Protein AF-A0A956ITE5-F1 (afdb_monomer_lite)

Secondary structure (DSSP, 8-state):
-HHHHHHHHHHHHHHHHHHHHS--TT------TT-SSTTT----HHHHHHHHTSTT---TTSS------EEEEEEEE-TTSS-EEEEEEEE--THHHHH-TT--

Sequence (104 aa):
MTFVLAGALMLAAGAERAMASGGREDVAVVLRSGSDSELASSIDVQALGTLRAAPGVAAPGGEPSVSPELVSVVALPKSDGSGLSNLTVRGVAERAFALRPNLS

Structure (mmCIF, N/CA/C/O backbone):
data_AF-A0A956ITE5-F1
#
_entry.id   AF-A0A956ITE5-F1
#
loop_
_atom_site.group_PDB
_atom_site.id
_atom_site.type_symbol
_atom_site.label_atom_id
_atom_site.label_alt_id
_atom_site.label_comp_id
_atom_site.label_asym_id
_atom_site.label_entity_id
_atom_site.label_seq_id
_atom_site.pdbx_PDB_ins_code
_atom_site.Cartn_x
_atom_site.Cartn_y
_atom_site.Cartn_z
_atom_site.occupancy
_atom_site.B_iso_or_equiv
_atom_site.auth_seq_id
_atom_site.auth_comp_id
_atom_site.auth_asym_id
_atom_site.auth_atom_id
_atom_site.pdbx_PDB_model_num
ATOM 1 N N . MET A 1 1 ? 19.135 -36.343 -6.261 1.00 61.47 1 MET A N 1
ATOM 2 C CA . MET A 1 1 ? 17.710 -35.934 -6.223 1.00 61.47 1 MET A CA 1
ATOM 3 C C . MET A 1 1 ? 17.357 -35.105 -4.980 1.00 61.47 1 MET A C 1
ATOM 5 O O . MET A 1 1 ? 16.563 -34.184 -5.094 1.00 61.47 1 MET A O 1
ATOM 9 N N . THR A 1 2 ? 17.983 -35.344 -3.823 1.00 75.56 2 THR A N 1
ATOM 10 C CA . THR A 1 2 ? 17.751 -34.600 -2.565 1.00 75.56 2 THR A CA 1
ATOM 11 C C . THR A 1 2 ? 18.107 -33.106 -2.609 1.00 75.56 2 THR A C 1
ATOM 13 O O . THR A 1 2 ? 17.392 -32.312 -2.013 1.00 75.56 2 THR A O 1
ATOM 16 N N . PHE A 1 3 ? 19.138 -32.692 -3.357 1.00 79.12 3 PHE A N 1
ATOM 17 C CA . PHE A 1 3 ? 19.498 -31.268 -3.509 1.00 79.12 3 PHE A CA 1
ATOM 18 C C . PHE A 1 3 ? 18.419 -30.427 -4.210 1.00 79.12 3 PHE A C 1
ATOM 20 O O . PHE A 1 3 ? 18.164 -29.297 -3.807 1.00 79.12 3 PHE A O 1
ATOM 27 N N . VAL A 1 4 ? 17.755 -30.981 -5.229 1.00 85.75 4 VAL A N 1
ATOM 28 C CA . VAL A 1 4 ? 16.678 -30.286 -5.958 1.00 85.75 4 VAL A CA 1
ATOM 29 C C . VAL A 1 4 ? 15.441 -30.140 -5.071 1.00 85.75 4 VAL A C 1
ATOM 31 O O . VAL A 1 4 ? 14.845 -29.069 -5.021 1.00 85.75 4 VAL A O 1
ATOM 34 N N . LEU A 1 5 ? 15.100 -31.188 -4.312 1.00 87.88 5 LEU A N 1
ATOM 35 C CA . LEU A 1 5 ? 14.004 -31.148 -3.342 1.00 87.88 5 LEU A CA 1
ATOM 36 C C . LEU A 1 5 ? 14.275 -30.133 -2.220 1.00 87.88 5 LEU A C 1
ATOM 38 O O . LEU A 1 5 ? 13.399 -29.339 -1.893 1.00 87.88 5 LEU A O 1
ATOM 42 N N . ALA A 1 6 ? 15.493 -30.118 -1.669 1.00 86.00 6 ALA A N 1
ATOM 43 C CA . ALA A 1 6 ? 15.891 -29.144 -0.655 1.00 86.00 6 ALA A CA 1
ATOM 44 C C . ALA A 1 6 ? 15.833 -27.705 -1.195 1.00 86.00 6 ALA A C 1
ATOM 46 O O . ALA A 1 6 ? 15.300 -26.827 -0.523 1.00 86.00 6 ALA A O 1
ATOM 47 N N . GLY A 1 7 ? 16.300 -27.473 -2.428 1.00 87.69 7 GLY A N 1
ATOM 48 C CA . GLY A 1 7 ? 16.205 -26.169 -3.088 1.00 87.69 7 GLY A CA 1
ATOM 49 C C . GLY A 1 7 ? 14.759 -25.709 -3.305 1.00 87.69 7 GLY A C 1
ATOM 50 O O . GLY A 1 7 ? 14.428 -24.566 -2.998 1.00 87.69 7 GLY A O 1
ATOM 51 N N . ALA A 1 8 ? 13.876 -26.603 -3.759 1.00 87.94 8 ALA A N 1
ATOM 52 C CA . ALA A 1 8 ? 12.456 -26.298 -3.939 1.00 87.94 8 ALA A CA 1
ATOM 53 C C . ALA A 1 8 ? 11.761 -25.952 -2.608 1.00 87.94 8 ALA A C 1
ATOM 55 O O . ALA A 1 8 ? 11.017 -24.975 -2.546 1.00 87.94 8 ALA A O 1
ATOM 56 N N . LEU A 1 9 ? 12.047 -26.694 -1.531 1.00 87.00 9 LEU A N 1
ATOM 57 C CA . LEU A 1 9 ? 11.514 -26.411 -0.193 1.00 87.00 9 LEU A CA 1
ATOM 58 C C . LEU A 1 9 ? 12.057 -25.098 0.385 1.00 87.00 9 LEU A C 1
ATOM 60 O O . LEU A 1 9 ? 11.313 -24.354 1.016 1.00 87.00 9 LEU A O 1
ATOM 64 N N . MET A 1 10 ? 13.333 -24.783 0.150 1.00 89.31 10 MET A N 1
ATOM 65 C CA . MET A 1 10 ? 13.929 -23.514 0.578 1.00 89.31 10 MET A CA 1
ATOM 66 C C . MET A 1 10 ? 13.328 -22.314 -0.159 1.00 89.31 10 MET A C 1
ATOM 68 O O . MET A 1 10 ? 13.066 -21.296 0.477 1.00 89.31 10 MET A O 1
ATOM 72 N N . LEU A 1 11 ? 13.065 -22.428 -1.466 1.00 89.19 11 LEU A N 1
ATOM 73 C CA . LEU A 1 11 ? 12.368 -21.389 -2.231 1.00 89.19 11 LEU A CA 1
ATOM 74 C C . LEU A 1 11 ? 10.916 -21.232 -1.784 1.00 89.19 11 LEU A C 1
ATOM 76 O O . LEU A 1 11 ? 10.473 -20.104 -1.590 1.00 89.19 11 LEU A O 1
ATOM 80 N N . ALA A 1 12 ? 10.200 -22.338 -1.569 1.00 81.50 12 ALA A N 1
ATOM 81 C CA . ALA A 1 12 ? 8.837 -22.303 -1.047 1.00 81.50 12 ALA A CA 1
ATOM 82 C C . ALA A 1 12 ? 8.788 -21.617 0.330 1.00 81.50 12 ALA A C 1
ATOM 84 O O . ALA A 1 12 ? 8.022 -20.677 0.517 1.00 81.50 12 ALA A O 1
ATOM 85 N N . ALA A 1 13 ? 9.682 -21.994 1.250 1.00 82.62 13 ALA A N 1
ATOM 86 C CA . ALA A 1 13 ? 9.790 -21.370 2.567 1.00 82.62 13 ALA A CA 1
ATOM 87 C C . ALA A 1 13 ? 10.249 -19.900 2.499 1.00 82.62 13 ALA A C 1
ATOM 89 O O . ALA A 1 13 ? 9.860 -19.087 3.334 1.00 82.62 13 ALA A O 1
ATOM 90 N N . GLY A 1 14 ? 11.094 -19.539 1.530 1.00 78.25 14 GLY A N 1
ATOM 91 C CA . GLY A 1 14 ? 11.502 -18.154 1.281 1.00 78.25 14 GLY A CA 1
ATOM 92 C C . GLY A 1 14 ? 10.344 -17.292 0.774 1.00 78.25 14 GLY A C 1
ATOM 93 O O . GLY A 1 14 ? 10.130 -16.196 1.287 1.00 78.25 14 GLY A O 1
ATOM 94 N N . ALA A 1 15 ? 9.566 -17.811 -0.178 1.00 78.06 15 ALA A N 1
ATOM 95 C CA . ALA A 1 15 ? 8.371 -17.158 -0.702 1.00 78.06 15 ALA A CA 1
ATOM 96 C C . ALA A 1 15 ? 7.292 -17.001 0.381 1.00 78.06 15 ALA A C 1
ATOM 98 O O . ALA A 1 15 ? 6.740 -15.916 0.543 1.00 78.06 15 ALA A O 1
ATOM 99 N N . GLU A 1 16 ? 7.040 -18.045 1.173 1.00 74.31 16 GLU A N 1
ATOM 100 C CA . GLU A 1 16 ? 6.083 -18.016 2.282 1.00 74.31 16 GLU A CA 1
ATOM 101 C C . GLU A 1 16 ? 6.474 -16.983 3.348 1.00 74.31 16 GLU A C 1
ATOM 103 O O . GLU A 1 16 ? 5.646 -16.168 3.749 1.00 74.31 16 GLU A O 1
ATOM 108 N N . ARG A 1 17 ? 7.755 -16.931 3.745 1.00 70.12 17 ARG A N 1
ATOM 109 C CA . ARG A 1 17 ? 8.255 -15.904 4.675 1.00 70.12 17 ARG A CA 1
ATOM 110 C C . ARG A 1 17 ? 8.115 -14.492 4.118 1.00 70.12 17 ARG A C 1
ATOM 112 O O . ARG A 1 17 ? 7.719 -13.596 4.858 1.00 70.12 17 ARG A O 1
ATOM 119 N N . ALA A 1 18 ? 8.418 -14.289 2.836 1.00 66.56 18 ALA A N 1
ATOM 120 C CA . ALA A 1 18 ? 8.272 -12.985 2.197 1.00 66.56 18 ALA A CA 1
ATOM 121 C C . ALA A 1 18 ? 6.803 -12.524 2.193 1.00 66.56 18 ALA A C 1
ATOM 123 O O . ALA A 1 18 ? 6.528 -11.376 2.540 1.00 66.56 18 ALA A O 1
ATOM 124 N N . MET A 1 19 ? 5.863 -13.432 1.901 1.00 65.06 19 MET A N 1
ATOM 125 C CA . MET A 1 19 ? 4.424 -13.149 1.960 1.00 65.06 19 MET A CA 1
ATOM 126 C C . MET A 1 19 ? 3.939 -12.881 3.392 1.00 65.06 19 MET A C 1
ATOM 128 O O . MET A 1 19 ? 3.174 -11.946 3.605 1.00 65.06 19 MET A O 1
ATOM 132 N N . ALA A 1 20 ? 4.420 -13.643 4.380 1.00 63.72 20 ALA A N 1
ATOM 133 C CA . ALA A 1 20 ? 4.039 -13.479 5.784 1.00 63.72 20 ALA A CA 1
ATOM 134 C C . ALA A 1 20 ? 4.592 -12.191 6.425 1.00 63.72 20 ALA A C 1
ATOM 136 O O . ALA A 1 20 ? 3.996 -11.661 7.355 1.00 63.72 20 ALA A O 1
ATOM 137 N N . SER A 1 21 ? 5.722 -11.671 5.938 1.00 59.12 21 SER A N 1
ATOM 138 C CA . SER A 1 21 ? 6.389 -10.498 6.527 1.00 59.12 21 SER A CA 1
ATOM 139 C C . SER A 1 21 ? 5.883 -9.134 6.036 1.00 59.12 21 SER A C 1
ATOM 141 O O . SER A 1 21 ? 6.246 -8.109 6.609 1.00 59.12 21 SER A O 1
ATOM 143 N N . GLY A 1 22 ? 5.097 -9.095 4.955 1.00 64.25 22 GLY A N 1
ATOM 144 C CA . GLY A 1 22 ? 4.829 -7.850 4.223 1.00 64.25 22 GLY A CA 1
ATOM 145 C C . GLY A 1 22 ? 3.644 -7.019 4.725 1.00 64.25 22 GLY A C 1
ATOM 146 O O . GLY A 1 22 ? 3.527 -5.852 4.349 1.00 64.25 22 GLY A O 1
ATOM 147 N N . GLY A 1 23 ? 2.755 -7.601 5.537 1.00 68.25 23 GLY A N 1
ATOM 148 C CA . GLY A 1 23 ? 1.473 -7.001 5.915 1.00 68.25 23 GLY A CA 1
ATOM 149 C C . GLY A 1 23 ? 1.361 -6.685 7.405 1.00 68.25 23 GLY A C 1
ATOM 150 O O . GLY A 1 23 ? 1.775 -7.470 8.251 1.00 68.25 23 GLY A O 1
ATOM 151 N N . ARG A 1 24 ? 0.764 -5.535 7.723 1.00 76.31 24 ARG A N 1
ATOM 152 C CA . ARG A 1 24 ? 0.320 -5.175 9.074 1.00 76.31 24 ARG A CA 1
ATOM 153 C C . ARG A 1 24 ? -1.152 -5.554 9.224 1.00 76.31 24 ARG A C 1
ATOM 155 O O . ARG A 1 24 ? -1.949 -5.185 8.369 1.00 76.31 24 ARG A O 1
ATOM 162 N N . GLU A 1 25 ? -1.517 -6.247 10.302 1.00 79.25 25 GLU A N 1
ATOM 163 C CA . GLU A 1 25 ? -2.905 -6.684 10.549 1.00 79.25 25 GLU A CA 1
ATOM 164 C C . GLU A 1 25 ? -3.888 -5.512 10.725 1.00 79.25 25 GLU A C 1
ATOM 166 O O . GLU A 1 25 ? -5.085 -5.663 10.496 1.00 79.25 25 GLU A O 1
ATOM 171 N N . ASP A 1 26 ? -3.385 -4.331 11.090 1.00 81.75 26 ASP A N 1
ATOM 172 C CA . ASP A 1 26 ? -4.162 -3.107 11.293 1.00 81.75 26 ASP A CA 1
ATOM 173 C C . ASP A 1 26 ? -4.186 -2.175 10.067 1.00 81.75 26 ASP A C 1
ATOM 175 O O . ASP A 1 26 ? -4.722 -1.068 10.140 1.00 81.75 26 ASP A O 1
ATOM 179 N N . VAL A 1 27 ? -3.621 -2.606 8.932 1.00 83.25 27 VAL A N 1
ATOM 180 C CA . VAL A 1 27 ? -3.573 -1.824 7.690 1.00 83.25 27 VAL A CA 1
ATOM 181 C C . VAL A 1 27 ? -4.169 -2.629 6.542 1.00 83.25 27 VAL A C 1
ATOM 183 O O . VAL A 1 27 ? -3.632 -3.652 6.128 1.00 83.25 27 VAL A O 1
ATOM 186 N N . ALA A 1 28 ? -5.254 -2.115 5.968 1.00 84.50 28 ALA A N 1
ATOM 187 C CA . ALA A 1 28 ? -5.868 -2.677 4.771 1.00 84.50 28 ALA A CA 1
ATOM 188 C C . ALA A 1 28 ? -5.510 -1.857 3.522 1.00 84.50 28 ALA A C 1
ATOM 190 O O . ALA A 1 28 ? -5.411 -0.630 3.573 1.00 84.50 28 ALA A O 1
ATOM 191 N N . VAL A 1 29 ? -5.362 -2.540 2.384 1.00 85.38 29 VAL A N 1
ATOM 192 C CA . VAL A 1 29 ? -5.240 -1.916 1.058 1.00 85.38 29 VAL A CA 1
ATOM 193 C C . VAL A 1 29 ? -6.572 -2.066 0.335 1.00 85.38 29 VAL A C 1
ATOM 195 O O . VAL A 1 29 ? -7.108 -3.168 0.235 1.00 85.38 29 VAL A O 1
ATOM 198 N N . VAL A 1 30 ? -7.102 -0.958 -0.178 1.00 86.06 30 VAL A N 1
ATOM 199 C CA . VAL A 1 30 ? -8.357 -0.935 -0.934 1.00 86.06 30 VAL A CA 1
ATOM 200 C C . VAL A 1 30 ? -8.050 -0.660 -2.398 1.00 86.06 30 VAL A C 1
ATOM 202 O O . VAL A 1 30 ? -7.403 0.334 -2.720 1.00 86.06 30 VAL A O 1
ATOM 205 N N . LEU A 1 31 ? -8.543 -1.525 -3.283 1.00 86.75 31 LEU A N 1
ATOM 206 C CA . LEU A 1 31 ? -8.466 -1.357 -4.733 1.00 86.75 31 LEU A CA 1
ATOM 207 C C . LEU A 1 31 ? -9.861 -1.129 -5.312 1.00 86.75 31 LEU A C 1
ATOM 209 O O . LEU A 1 31 ? -10.868 -1.549 -4.737 1.00 86.75 31 LEU A O 1
ATOM 213 N N . ARG A 1 32 ? -9.928 -0.484 -6.479 1.00 86.38 32 ARG A N 1
ATOM 214 C CA . ARG A 1 32 ? -11.175 -0.395 -7.239 1.00 86.38 32 ARG A CA 1
ATOM 215 C C . ARG A 1 32 ? -11.652 -1.804 -7.592 1.00 86.38 32 ARG A C 1
ATOM 217 O O . ARG A 1 32 ? -10.863 -2.630 -8.046 1.00 86.38 32 ARG A O 1
ATOM 224 N N . SER A 1 33 ? -12.956 -2.042 -7.470 1.00 79.94 33 SER A N 1
ATOM 225 C CA . SER A 1 33 ? -13.576 -3.269 -7.975 1.00 79.94 33 SER A CA 1
ATOM 226 C C . SER A 1 33 ? -13.212 -3.504 -9.451 1.00 79.94 33 SER A C 1
ATOM 228 O O . SER A 1 33 ? -13.235 -2.571 -10.263 1.00 79.94 33 SER A O 1
ATOM 230 N N . GLY A 1 34 ? -12.827 -4.741 -9.777 1.00 78.44 34 GLY A N 1
ATOM 231 C CA . GLY A 1 34 ? -12.350 -5.137 -11.106 1.00 78.44 34 GLY A CA 1
ATOM 232 C C . GLY A 1 34 ? -10.903 -4.743 -11.427 1.00 78.44 34 GLY A C 1
ATOM 233 O O . GLY A 1 34 ? -10.531 -4.768 -12.596 1.00 78.44 34 GLY A O 1
ATOM 234 N N . SER A 1 35 ? -10.108 -4.335 -10.432 1.00 81.19 35 SER A N 1
ATOM 235 C CA . SER A 1 35 ? -8.658 -4.181 -10.580 1.00 81.19 35 SER A CA 1
ATOM 236 C C . SER A 1 35 ? -7.912 -5.330 -9.909 1.00 81.19 35 SER A C 1
ATOM 238 O O . SER A 1 35 ? -8.139 -5.603 -8.733 1.00 81.19 35 SER A O 1
ATOM 240 N N . ASP A 1 36 ? -6.955 -5.918 -10.625 1.00 82.00 36 ASP A N 1
ATOM 241 C CA . ASP A 1 36 ? -6.066 -6.965 -10.101 1.00 82.00 36 ASP A CA 1
ATOM 242 C C . ASP A 1 36 ? -4.734 -6.400 -9.576 1.00 82.00 36 ASP A C 1
ATOM 244 O O . ASP A 1 36 ? -3.884 -7.135 -9.075 1.00 82.00 36 ASP A O 1
ATOM 248 N N . SER A 1 37 ? -4.510 -5.087 -9.717 1.00 81.62 37 SER A N 1
ATOM 249 C CA . SER A 1 37 ? -3.270 -4.433 -9.287 1.00 81.62 37 SER A CA 1
ATOM 250 C C . SER A 1 37 ? -3.477 -2.984 -8.848 1.00 81.62 37 SER A C 1
ATOM 252 O O . SER A 1 37 ? -4.438 -2.322 -9.237 1.00 81.62 37 SER A O 1
ATOM 254 N N . GLU A 1 38 ? -2.535 -2.456 -8.067 1.00 82.00 38 GLU A N 1
ATOM 255 C CA . GLU A 1 38 ? -2.505 -1.036 -7.692 1.00 82.00 38 GLU A CA 1
ATOM 256 C C . GLU A 1 38 ? -2.339 -0.119 -8.914 1.00 82.00 38 GLU A C 1
ATOM 258 O O . GLU A 1 38 ? -2.927 0.954 -8.956 1.00 82.00 38 GLU A O 1
ATOM 263 N N . LEU A 1 39 ? -1.602 -0.573 -9.936 1.00 80.50 39 LEU A N 1
ATOM 264 C CA . LEU A 1 39 ? -1.375 0.164 -11.185 1.00 80.50 39 LEU A CA 1
ATOM 265 C C . LEU A 1 39 ? -2.649 0.328 -12.025 1.00 80.50 39 LEU A C 1
ATOM 267 O O . LEU A 1 39 ? -2.841 1.359 -12.662 1.00 80.50 39 LEU A O 1
ATOM 271 N N . ALA A 1 40 ? -3.514 -0.686 -12.042 1.00 78.50 40 ALA A N 1
ATOM 272 C CA . ALA A 1 40 ? -4.790 -0.644 -12.757 1.00 78.50 40 ALA A CA 1
ATOM 273 C C . ALA A 1 40 ? -5.944 -0.092 -11.895 1.00 78.50 40 ALA A C 1
ATOM 275 O O . ALA A 1 40 ? -7.074 0.046 -12.372 1.00 78.50 40 ALA A O 1
ATOM 276 N N . SER A 1 41 ? -5.674 0.231 -10.625 1.00 81.25 41 SER A N 1
ATOM 277 C CA . SER A 1 41 ? -6.679 0.707 -9.682 1.00 81.25 41 SER A CA 1
ATOM 278 C C . SER A 1 41 ? -6.750 2.230 -9.690 1.00 81.25 41 SER A C 1
ATOM 280 O O . SER A 1 41 ? -5.845 2.917 -9.229 1.00 81.25 41 SER A O 1
ATOM 282 N N . SER A 1 42 ? -7.880 2.762 -10.148 1.00 81.31 42 SER A N 1
ATOM 283 C CA . SER A 1 42 ? -8.210 4.185 -10.048 1.00 81.31 42 SER A CA 1
ATOM 284 C C . SER A 1 42 ? -9.415 4.377 -9.123 1.00 81.31 42 SER A C 1
ATOM 286 O O . SER A 1 42 ? -10.522 3.953 -9.465 1.00 81.31 42 SER A O 1
ATOM 288 N N . ILE A 1 43 ? -9.232 5.013 -7.967 1.00 81.12 43 ILE A N 1
ATOM 289 C CA . ILE A 1 43 ? -10.329 5.345 -7.044 1.00 81.12 43 ILE A CA 1
ATOM 290 C C . ILE A 1 43 ? -10.677 6.827 -7.209 1.00 81.12 43 ILE A C 1
ATOM 292 O O . ILE A 1 43 ? -9.797 7.681 -7.146 1.00 81.12 43 ILE A O 1
ATOM 296 N N . ASP A 1 44 ? -11.958 7.126 -7.433 1.00 80.81 44 ASP A N 1
ATOM 297 C CA . ASP A 1 44 ? -12.450 8.504 -7.525 1.00 80.81 44 ASP A CA 1
ATOM 298 C C . ASP A 1 44 ? -12.363 9.201 -6.154 1.00 80.81 44 ASP A C 1
ATOM 300 O O . ASP A 1 44 ? -12.622 8.601 -5.108 1.00 80.81 44 ASP A O 1
ATOM 304 N N . VAL A 1 45 ? -12.059 10.497 -6.160 1.00 78.56 45 VAL A N 1
ATOM 305 C CA . VAL A 1 45 ? -12.086 11.368 -4.980 1.00 78.56 45 VAL A CA 1
ATOM 306 C C . VAL A 1 45 ? -13.454 11.339 -4.288 1.00 78.56 45 VAL A C 1
ATOM 308 O O . VAL A 1 45 ? -13.516 11.419 -3.063 1.00 78.56 45 VAL A O 1
ATOM 311 N N . GLN A 1 46 ? -14.556 11.163 -5.024 1.00 79.62 46 GLN A N 1
ATOM 312 C CA . GLN A 1 46 ? -15.883 11.013 -4.412 1.00 79.62 46 GLN A CA 1
ATOM 313 C C . GLN A 1 46 ? -15.995 9.726 -3.578 1.00 79.62 46 GLN A C 1
ATOM 315 O O . GLN A 1 46 ? -16.543 9.742 -2.475 1.00 79.62 46 GLN A O 1
ATOM 320 N N . ALA A 1 47 ? -15.409 8.622 -4.053 1.00 80.38 47 ALA A N 1
ATOM 321 C CA . ALA A 1 47 ? -15.372 7.357 -3.317 1.00 80.38 47 ALA A CA 1
ATOM 322 C C . ALA A 1 47 ? -14.456 7.428 -2.081 1.00 80.38 47 ALA A C 1
ATOM 324 O O . ALA A 1 47 ? -14.684 6.719 -1.099 1.00 80.38 47 ALA A O 1
ATOM 325 N N . LEU A 1 48 ? -13.460 8.324 -2.082 1.00 83.56 48 LEU A N 1
ATOM 326 C CA . LEU A 1 48 ? -12.582 8.552 -0.933 1.00 83.56 48 LEU A CA 1
ATOM 327 C C . LEU A 1 48 ? -13.353 9.033 0.305 1.00 83.56 48 LEU A C 1
ATOM 329 O O . LEU A 1 48 ? -13.011 8.645 1.422 1.00 83.56 48 LEU A O 1
ATOM 333 N N . GLY A 1 49 ? -14.401 9.844 0.125 1.00 83.75 49 GLY A N 1
ATOM 334 C CA . GLY A 1 49 ? -15.267 10.282 1.225 1.00 83.75 49 GLY A CA 1
ATOM 335 C C . GLY A 1 49 ? -15.966 9.106 1.909 1.00 83.75 49 GLY A C 1
ATOM 336 O O . GLY A 1 49 ? -15.954 9.000 3.134 1.00 83.75 49 GLY A O 1
ATOM 337 N N . THR A 1 50 ? -16.496 8.171 1.118 1.00 84.44 50 THR A N 1
ATOM 338 C CA . THR A 1 50 ? -17.120 6.943 1.629 1.00 84.44 50 THR A CA 1
ATOM 339 C C . THR A 1 50 ? -16.109 6.044 2.333 1.00 84.44 50 THR A C 1
ATOM 341 O O . THR A 1 50 ? -16.412 5.522 3.401 1.00 84.44 50 THR A O 1
ATOM 344 N N . LEU A 1 51 ? -14.897 5.900 1.784 1.00 84.00 51 LEU A N 1
ATOM 345 C CA . LEU A 1 51 ? -13.832 5.117 2.417 1.00 84.00 51 LEU A CA 1
ATOM 346 C C . LEU A 1 51 ? -13.400 5.717 3.755 1.00 84.00 51 LEU A C 1
ATOM 348 O O . LEU A 1 51 ? -13.217 4.983 4.715 1.00 84.00 51 LEU A O 1
ATOM 352 N N . ARG A 1 52 ? -13.297 7.045 3.853 1.00 85.50 52 ARG A N 1
ATOM 353 C CA . ARG A 1 52 ? -12.986 7.742 5.111 1.00 85.50 52 ARG A CA 1
ATOM 354 C C . ARG A 1 52 ? -14.064 7.580 6.177 1.00 85.50 52 ARG A C 1
ATOM 356 O O . ARG A 1 52 ? -13.733 7.528 7.355 1.00 85.50 52 ARG A O 1
ATOM 363 N N . ALA A 1 53 ? -15.326 7.510 5.765 1.00 85.44 53 ALA A N 1
ATOM 364 C CA . ALA A 1 53 ? -16.466 7.313 6.655 1.00 85.44 53 ALA A CA 1
ATOM 365 C C . ALA A 1 53 ? -16.780 5.828 6.926 1.00 85.44 53 ALA A C 1
ATOM 367 O O . ALA A 1 53 ? -17.745 5.529 7.631 1.00 85.44 53 ALA A O 1
ATOM 368 N N . ALA A 1 54 ? -16.012 4.895 6.353 1.00 85.81 54 ALA A N 1
ATOM 369 C CA . ALA A 1 54 ? -16.292 3.475 6.476 1.00 85.81 54 ALA A CA 1
ATOM 370 C C . ALA A 1 54 ? -16.110 2.991 7.929 1.00 85.81 54 ALA A C 1
ATOM 372 O O . ALA A 1 54 ? -15.138 3.364 8.599 1.00 85.81 54 ALA A O 1
ATOM 373 N N . PRO A 1 55 ? -17.015 2.130 8.430 1.00 80.19 55 PRO A N 1
ATOM 374 C CA . PRO A 1 55 ? -16.878 1.552 9.759 1.00 80.19 55 PRO A CA 1
ATOM 375 C C . PRO A 1 55 ? -15.606 0.695 9.825 1.00 80.19 55 PRO A C 1
ATOM 377 O O . PRO A 1 55 ? -15.420 -0.208 9.014 1.00 80.19 55 PRO A O 1
ATOM 380 N N . GLY A 1 56 ? -14.730 0.990 10.788 1.00 81.44 56 GLY A N 1
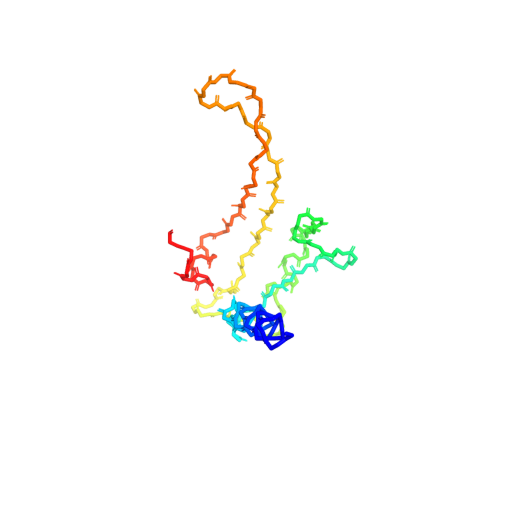ATOM 381 C CA . GLY A 1 56 ? -13.445 0.300 10.975 1.00 81.44 56 GLY A CA 1
ATOM 382 C C . GLY A 1 56 ? -12.212 1.130 10.610 1.00 81.44 56 GLY A C 1
ATOM 383 O O . GLY A 1 56 ? -11.102 0.738 10.960 1.00 81.44 56 GLY A O 1
ATOM 384 N N . VAL A 1 57 ? -12.377 2.300 9.981 1.00 85.69 57 VAL A N 1
ATOM 385 C CA . VAL A 1 57 ? -11.260 3.233 9.779 1.00 85.69 57 VAL A CA 1
ATOM 386 C C . VAL A 1 57 ? -10.890 3.889 11.104 1.00 85.69 57 VAL A C 1
ATOM 388 O O . VAL A 1 57 ? -11.693 4.584 11.726 1.00 85.69 57 VAL A O 1
ATOM 391 N N . ALA A 1 58 ? -9.649 3.680 11.539 1.00 86.19 58 ALA A N 1
ATOM 392 C CA . ALA A 1 58 ? -9.129 4.318 12.737 1.00 86.19 58 ALA A CA 1
ATOM 393 C C . ALA A 1 58 ? -9.046 5.841 12.542 1.00 86.19 58 ALA A C 1
ATOM 395 O O . ALA A 1 58 ? -8.549 6.310 11.521 1.00 86.19 58 ALA A O 1
ATOM 396 N N . ALA A 1 59 ? -9.472 6.617 13.540 1.00 85.81 59 ALA A N 1
ATOM 397 C CA . ALA A 1 59 ? -9.382 8.079 13.531 1.00 85.81 59 ALA A CA 1
ATOM 398 C C . ALA A 1 59 ? -8.656 8.620 14.781 1.00 85.81 59 ALA A C 1
ATOM 400 O O . ALA A 1 59 ? -9.256 9.328 15.597 1.00 85.81 59 ALA A O 1
ATOM 401 N N . PRO A 1 60 ? -7.373 8.266 14.996 1.00 79.38 60 PRO A N 1
ATOM 402 C CA . PRO A 1 60 ? -6.617 8.763 16.138 1.00 79.38 60 PRO A CA 1
ATOM 403 C C . PRO A 1 60 ? -6.454 10.284 16.014 1.00 79.38 60 PRO A C 1
ATOM 405 O O . PRO A 1 60 ? -5.830 10.781 15.073 1.00 79.38 60 PRO A O 1
ATOM 408 N N . GLY A 1 61 ? -7.057 11.017 16.955 1.00 78.94 61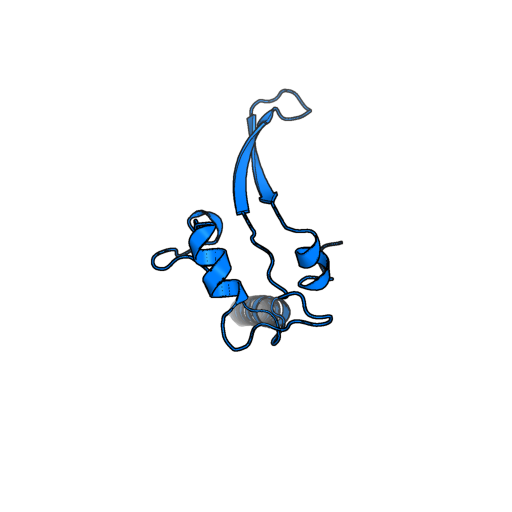 GLY A N 1
ATOM 409 C CA . GLY A 1 61 ? -7.099 12.483 16.952 1.00 78.94 61 GLY A CA 1
ATOM 410 C C . GLY A 1 61 ? -8.268 13.104 16.175 1.00 78.94 61 GLY A C 1
ATOM 411 O O . GLY A 1 61 ? -8.242 14.305 15.940 1.00 78.94 61 GLY A O 1
ATOM 412 N N . GLY A 1 62 ? -9.279 12.319 15.780 1.00 78.75 62 GLY A N 1
ATOM 413 C CA . GLY A 1 62 ? -10.493 12.815 15.110 1.00 78.75 62 GLY A CA 1
ATOM 414 C C . GLY A 1 62 ? -10.421 12.868 13.579 1.00 78.75 62 GLY A C 1
ATOM 415 O O . GLY A 1 62 ? -11.443 13.071 12.933 1.00 78.75 62 GLY A O 1
ATOM 416 N N . GLU A 1 63 ? -9.245 12.620 12.998 1.00 82.25 63 GLU A N 1
ATOM 417 C CA . GLU A 1 63 ? -9.010 12.568 11.549 1.00 82.25 63 GLU A CA 1
ATOM 418 C C . GLU A 1 63 ? -8.892 11.109 11.063 1.00 82.25 63 GLU A C 1
ATOM 420 O O . GLU A 1 63 ? -8.050 10.368 11.592 1.00 82.25 63 GLU A O 1
ATOM 425 N N . PRO A 1 64 ? -9.675 10.675 10.052 1.00 84.44 64 PRO A N 1
ATOM 426 C CA . PRO A 1 64 ? -9.601 9.323 9.502 1.00 84.44 64 PRO A CA 1
ATOM 427 C C . PRO A 1 64 ? -8.210 8.989 8.950 1.00 84.44 64 PRO A C 1
ATOM 429 O O . PRO A 1 64 ? -7.671 9.687 8.088 1.00 84.44 64 PRO A O 1
ATOM 432 N N . SER A 1 65 ? -7.634 7.875 9.399 1.00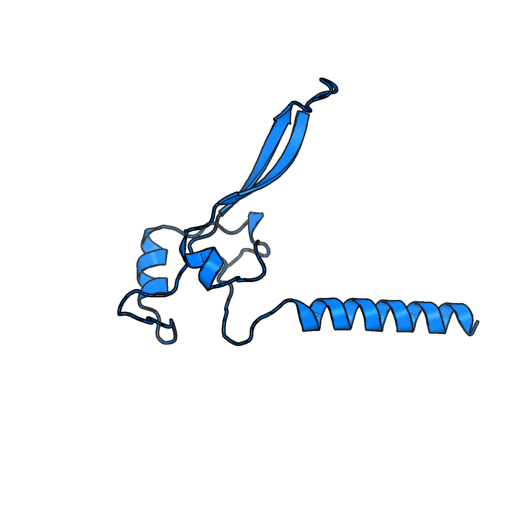 85.06 65 SER A N 1
ATOM 433 C CA . SER A 1 65 ? -6.355 7.357 8.912 1.00 85.06 65 SER A CA 1
ATOM 434 C C . SER A 1 65 ? -6.527 6.662 7.564 1.00 85.06 65 SER A C 1
ATOM 436 O O . SER A 1 65 ? -6.569 5.440 7.468 1.00 85.06 65 SER A O 1
ATOM 438 N N . VAL A 1 66 ? -6.611 7.478 6.513 1.00 86.19 66 VAL A N 1
ATOM 439 C CA . VAL A 1 66 ? -6.684 7.047 5.113 1.00 86.19 66 VAL A CA 1
ATOM 440 C C . VAL A 1 66 ? -5.634 7.794 4.302 1.00 86.19 66 VAL A C 1
ATOM 442 O O . VAL A 1 66 ? -5.555 9.022 4.366 1.00 86.19 66 VAL A O 1
ATOM 445 N N . SER A 1 67 ? -4.862 7.055 3.507 1.00 87.06 67 SER A N 1
ATOM 446 C CA . SER A 1 67 ? -3.953 7.609 2.505 1.00 87.06 67 SER A CA 1
ATOM 447 C C . SER A 1 67 ? -4.454 7.237 1.108 1.00 87.06 67 SER A C 1
ATOM 449 O O . SER A 1 67 ? -4.423 6.056 0.762 1.00 87.06 67 SER A O 1
ATOM 451 N N . PRO A 1 68 ? -4.948 8.194 0.301 1.00 85.19 68 PRO A N 1
ATOM 452 C CA . PRO A 1 68 ? -5.150 7.957 -1.121 1.00 85.19 68 PRO A CA 1
ATOM 453 C C . PRO A 1 68 ? -3.781 7.841 -1.797 1.00 85.19 68 PRO A C 1
ATOM 455 O O . PRO A 1 68 ? -3.006 8.798 -1.81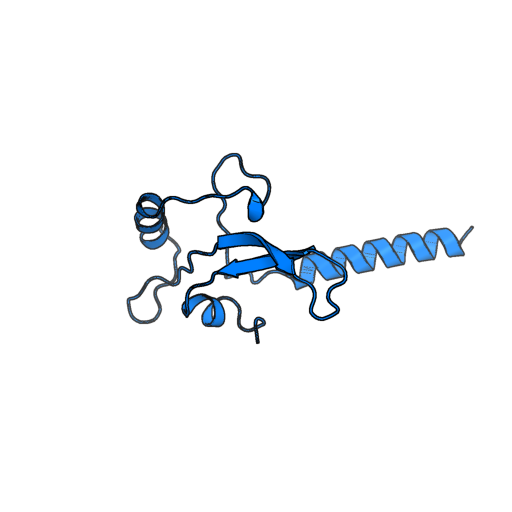5 1.00 85.19 68 PRO A O 1
ATOM 458 N N . GLU A 1 69 ? -3.484 6.663 -2.335 1.00 84.94 69 GLU A N 1
ATOM 459 C CA . GLU A 1 69 ? -2.226 6.393 -3.029 1.00 84.94 69 GLU A CA 1
ATOM 460 C C . GLU A 1 69 ? -2.464 6.205 -4.529 1.00 84.94 69 GLU A C 1
ATOM 462 O O . GLU A 1 69 ? -3.472 5.634 -4.948 1.00 84.94 69 GLU A O 1
ATOM 467 N N . LEU A 1 70 ? -1.521 6.691 -5.337 1.00 82.69 70 LEU A N 1
ATOM 468 C CA . LEU A 1 70 ? -1.525 6.563 -6.793 1.00 82.69 70 LEU A CA 1
ATOM 469 C C . LEU A 1 70 ? -0.210 5.935 -7.237 1.00 82.69 70 LEU A C 1
ATOM 471 O O . LEU A 1 70 ? 0.851 6.479 -6.943 1.00 82.69 70 LEU A O 1
ATOM 475 N N . VAL A 1 71 ? -0.267 4.844 -7.997 1.00 82.19 71 VAL A N 1
ATOM 476 C CA . VAL A 1 71 ? 0.918 4.234 -8.613 1.00 82.19 71 VAL A CA 1
ATOM 477 C C . VAL A 1 71 ? 0.868 4.479 -10.116 1.00 82.19 71 VAL A C 1
ATOM 479 O O . VAL A 1 71 ? -0.115 4.140 -10.765 1.00 82.19 71 VAL A O 1
ATOM 482 N N . SER A 1 72 ? 1.922 5.069 -10.674 1.00 81.31 72 SER A N 1
ATOM 483 C CA . SER A 1 72 ? 2.027 5.362 -12.104 1.00 81.31 72 SER A CA 1
ATOM 484 C C . SER A 1 72 ? 3.419 5.031 -12.629 1.00 81.31 72 SER A C 1
ATOM 486 O O . SER A 1 72 ? 4.408 5.128 -11.904 1.00 81.31 72 SER A O 1
ATOM 488 N N . VAL A 1 73 ? 3.505 4.645 -13.900 1.00 83.38 73 VAL A N 1
ATOM 489 C CA . VAL A 1 73 ? 4.777 4.435 -14.594 1.00 83.38 73 VAL A CA 1
ATOM 490 C C . VAL A 1 73 ? 5.057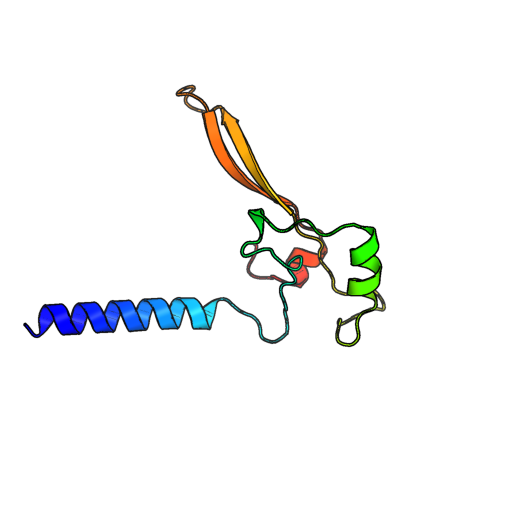 5.660 -15.451 1.00 83.38 73 VAL A C 1
ATOM 492 O O . VAL A 1 73 ? 4.292 5.978 -16.360 1.00 83.38 73 VAL A O 1
ATOM 495 N N . VAL A 1 74 ? 6.163 6.343 -15.169 1.00 84.62 74 VAL A N 1
ATOM 496 C CA . VAL A 1 74 ? 6.625 7.503 -15.936 1.00 84.62 74 VAL A CA 1
ATOM 497 C C . VAL A 1 74 ? 7.893 7.145 -16.699 1.00 84.62 74 VAL A C 1
ATOM 499 O O . VAL A 1 74 ? 8.810 6.531 -16.154 1.00 84.62 74 VAL A O 1
ATOM 502 N N . ALA A 1 75 ? 7.956 7.525 -17.971 1.00 84.75 75 ALA A N 1
ATOM 503 C CA . ALA A 1 75 ? 9.170 7.402 -18.764 1.00 84.75 75 ALA A CA 1
ATOM 504 C C . ALA A 1 75 ? 10.041 8.641 -18.522 1.00 84.75 75 ALA A C 1
ATOM 506 O O . ALA A 1 75 ? 9.673 9.745 -18.923 1.00 84.75 75 ALA A O 1
ATOM 507 N N . LEU A 1 76 ? 11.181 8.466 -17.856 1.00 83.50 76 LEU A N 1
ATOM 508 C CA . LEU A 1 76 ? 12.140 9.539 -17.595 1.00 83.50 76 LEU A CA 1
ATOM 509 C C . LEU A 1 76 ? 13.448 9.284 -18.351 1.00 83.50 76 LEU A C 1
ATOM 511 O O . LEU A 1 76 ? 13.875 8.132 -18.461 1.00 83.50 76 LEU A O 1
ATOM 515 N N . PRO A 1 77 ? 14.100 10.329 -18.888 1.00 84.38 77 PRO A N 1
ATOM 516 C CA . PRO A 1 77 ? 15.403 10.177 -19.513 1.00 84.38 77 PRO A CA 1
ATOM 517 C C . PRO A 1 77 ? 16.417 9.692 -18.481 1.00 84.38 77 PRO A C 1
ATOM 519 O O . PRO A 1 77 ? 16.476 10.184 -17.352 1.00 84.38 77 PRO A O 1
ATOM 522 N N . LYS A 1 78 ? 17.222 8.710 -18.875 1.00 79.38 78 LYS A N 1
ATOM 523 C CA . LYS A 1 78 ? 18.309 8.215 -18.043 1.00 79.38 78 LYS A CA 1
ATOM 524 C C . LYS A 1 78 ? 19.384 9.290 -17.896 1.00 79.38 78 LYS A C 1
ATOM 526 O O . LYS A 1 78 ? 19.679 10.019 -18.842 1.00 79.38 78 LYS A O 1
ATOM 531 N N . SER A 1 79 ? 20.006 9.348 -16.720 1.00 79.25 79 SER A N 1
ATOM 532 C CA . SER A 1 79 ? 21.090 10.293 -16.418 1.00 79.25 79 SER A CA 1
ATOM 533 C C . SER A 1 79 ? 22.319 10.123 -17.321 1.00 79.25 79 SER A C 1
ATOM 535 O O . SER A 1 79 ? 23.064 11.075 -17.517 1.00 79.25 79 SER A O 1
ATOM 537 N N . ASP A 1 80 ? 22.508 8.932 -17.893 1.00 83.38 80 ASP A N 1
ATOM 538 C CA . ASP A 1 80 ? 23.580 8.593 -18.837 1.00 83.38 80 ASP A CA 1
ATOM 539 C C . ASP A 1 80 ? 23.260 8.961 -20.303 1.00 83.38 80 ASP A C 1
ATOM 541 O O . ASP A 1 80 ? 24.072 8.709 -21.191 1.00 83.38 80 ASP A O 1
ATOM 545 N N . GLY A 1 81 ? 22.077 9.524 -20.582 1.00 77.50 81 GLY A N 1
ATOM 546 C CA . GLY A 1 81 ? 21.647 9.892 -21.933 1.00 77.50 81 GLY A CA 1
ATOM 547 C C . GLY A 1 81 ? 21.317 8.707 -22.850 1.00 77.50 81 GLY A C 1
ATOM 548 O O . GLY A 1 81 ? 21.026 8.919 -24.024 1.00 77.50 81 GLY A O 1
ATOM 549 N N . SER A 1 82 ? 21.307 7.467 -22.344 1.00 81.75 82 SER A N 1
ATOM 550 C CA . SER A 1 82 ? 21.089 6.249 -23.147 1.00 81.75 82 SER A CA 1
ATOM 551 C C . SER A 1 82 ? 19.625 5.985 -23.543 1.00 81.75 82 SER A C 1
ATOM 553 O O . SER A 1 82 ? 19.311 4.918 -24.070 1.00 81.75 82 SER A O 1
ATOM 555 N N . GLY A 1 83 ? 18.724 6.945 -23.310 1.00 84.50 83 GLY A N 1
ATOM 556 C CA . GLY A 1 83 ? 17.312 6.878 -23.693 1.00 84.50 83 GLY A CA 1
ATOM 557 C C . GLY A 1 83 ? 16.350 7.073 -22.521 1.00 84.50 83 GLY A C 1
ATOM 558 O O . GLY A 1 83 ? 16.715 7.621 -21.480 1.00 84.50 83 GLY A O 1
ATOM 559 N N . LEU A 1 84 ? 15.099 6.644 -22.706 1.00 85.06 84 LEU A N 1
ATOM 560 C CA . LEU A 1 84 ? 14.056 6.686 -21.678 1.00 85.06 84 LEU A CA 1
ATOM 561 C C . LEU A 1 84 ? 14.076 5.408 -20.831 1.00 85.06 84 LEU A C 1
ATOM 563 O O . LEU A 1 84 ? 14.248 4.309 -21.353 1.00 85.06 84 LEU A O 1
ATOM 567 N N . SER A 1 85 ? 13.851 5.555 -19.528 1.00 84.69 85 SER A N 1
ATOM 568 C CA . SER A 1 85 ? 13.634 4.462 -18.584 1.00 84.69 85 SER A CA 1
ATOM 569 C C . SER A 1 85 ? 12.267 4.600 -17.935 1.00 84.69 85 SER A C 1
ATOM 571 O O . SER A 1 85 ? 11.877 5.685 -17.506 1.00 84.69 85 SER A O 1
ATOM 573 N N . ASN A 1 86 ? 11.560 3.482 -17.817 1.00 84.88 86 ASN A N 1
ATOM 574 C CA . ASN A 1 86 ? 10.302 3.423 -17.089 1.00 84.88 86 ASN A CA 1
ATOM 575 C C . ASN A 1 86 ? 10.592 3.381 -15.590 1.00 84.88 86 ASN A C 1
ATOM 577 O O . ASN A 1 86 ? 11.263 2.469 -15.107 1.00 84.88 86 ASN A O 1
ATOM 581 N N . LEU A 1 87 ? 10.090 4.371 -14.861 1.00 83.00 87 LEU A N 1
ATOM 582 C CA . LEU A 1 87 ? 10.179 4.458 -13.413 1.00 83.00 87 LEU A CA 1
ATOM 583 C C . LEU A 1 87 ? 8.778 4.349 -12.826 1.00 83.00 87 LEU A C 1
ATOM 585 O O . LEU A 1 87 ? 7.857 5.048 -13.244 1.00 83.00 87 LEU A O 1
ATOM 589 N N . THR A 1 88 ? 8.621 3.450 -11.858 1.00 84.50 88 THR A N 1
ATOM 590 C CA . THR A 1 88 ? 7.376 3.345 -11.094 1.00 84.50 88 THR A CA 1
ATOM 591 C C . THR A 1 88 ? 7.416 4.387 -9.989 1.00 84.50 88 THR A C 1
ATOM 593 O O . THR A 1 88 ? 8.303 4.362 -9.140 1.00 84.50 88 THR A O 1
ATOM 596 N N . VAL A 1 89 ? 6.462 5.309 -10.014 1.00 83.94 89 VAL A N 1
ATOM 597 C CA . VAL A 1 89 ? 6.310 6.385 -9.038 1.00 83.94 89 VAL A CA 1
ATOM 598 C C . VAL A 1 89 ? 5.035 6.142 -8.250 1.00 83.94 89 VAL A C 1
ATOM 600 O O . VAL A 1 89 ? 3.994 5.811 -8.820 1.00 83.94 89 VAL A O 1
ATOM 603 N N . ARG A 1 90 ? 5.115 6.322 -6.931 1.00 85.88 90 ARG A N 1
ATOM 604 C CA . ARG A 1 90 ? 3.969 6.246 -6.031 1.00 85.88 90 ARG A CA 1
ATOM 605 C C . ARG A 1 90 ? 3.741 7.604 -5.374 1.00 85.88 90 ARG A C 1
ATOM 607 O O . ARG A 1 90 ? 4.585 8.074 -4.620 1.00 85.88 90 ARG A O 1
ATOM 614 N N . GLY A 1 91 ? 2.608 8.228 -5.672 1.00 84.12 91 GLY A N 1
ATOM 615 C CA . GLY A 1 91 ? 2.109 9.380 -4.930 1.00 84.12 91 GLY A CA 1
ATOM 616 C C . GLY A 1 91 ? 1.412 8.903 -3.662 1.00 84.12 91 GLY A C 1
ATOM 617 O O . GLY A 1 91 ? 0.561 8.017 -3.732 1.00 84.12 91 GLY A O 1
ATOM 618 N N . VAL A 1 92 ? 1.774 9.475 -2.517 1.00 85.75 92 VAL A N 1
ATOM 619 C CA . VAL A 1 92 ? 1.202 9.137 -1.209 1.00 85.75 92 VAL A CA 1
ATOM 620 C C . VAL A 1 92 ? 0.828 10.407 -0.449 1.00 85.75 92 VAL A C 1
ATOM 622 O O . VAL A 1 92 ? 1.456 11.450 -0.635 1.00 85.75 92 VAL A O 1
ATOM 625 N N . ALA A 1 93 ? -0.184 10.333 0.416 1.00 84.31 93 ALA A N 1
ATOM 626 C CA . ALA A 1 93 ? -0.463 11.406 1.367 1.00 84.31 93 ALA A CA 1
ATOM 627 C C . ALA A 1 93 ? 0.526 11.355 2.544 1.00 84.31 93 ALA A C 1
ATOM 629 O O . ALA A 1 93 ? 1.082 10.304 2.846 1.00 84.31 93 ALA A O 1
ATOM 630 N N . GLU A 1 94 ? 0.694 12.456 3.277 1.00 82.00 94 GLU A N 1
ATOM 631 C CA . GLU A 1 94 ? 1.585 12.515 4.452 1.00 82.00 94 GLU A CA 1
ATOM 632 C C . GLU A 1 94 ? 1.267 11.420 5.489 1.00 82.00 94 GLU A C 1
ATOM 634 O O . GLU A 1 94 ? 2.153 10.801 6.077 1.00 82.00 94 GLU A O 1
ATOM 639 N N . ARG A 1 95 ? -0.019 11.087 5.645 1.00 81.81 95 ARG A N 1
ATOM 640 C CA . ARG A 1 95 ? -0.474 10.034 6.561 1.00 81.81 95 ARG A CA 1
ATOM 641 C C . ARG A 1 95 ? -0.050 8.621 6.135 1.00 81.81 95 ARG A C 1
ATOM 643 O O . ARG A 1 95 ? -0.105 7.714 6.962 1.00 81.81 95 ARG A O 1
ATOM 650 N N . ALA A 1 96 ? 0.417 8.426 4.899 1.00 81.81 96 ALA A N 1
ATOM 651 C CA . ALA A 1 96 ? 0.979 7.157 4.439 1.00 81.81 96 ALA A CA 1
ATOM 652 C C . ALA A 1 96 ? 2.195 6.734 5.261 1.00 81.81 96 ALA A C 1
ATOM 654 O O . ALA A 1 96 ? 2.328 5.555 5.562 1.00 81.81 96 ALA A O 1
ATOM 655 N N . PHE A 1 97 ? 3.033 7.680 5.689 1.00 81.19 97 PHE A N 1
ATOM 656 C CA . PHE A 1 97 ? 4.202 7.387 6.523 1.00 81.19 97 PHE A CA 1
ATOM 657 C C . PHE A 1 97 ? 3.804 6.907 7.926 1.00 81.19 97 PHE A C 1
ATOM 659 O O . PHE A 1 97 ? 4.453 6.034 8.495 1.00 81.19 97 PHE A O 1
ATOM 666 N N . ALA A 1 98 ? 2.678 7.394 8.460 1.00 81.00 98 ALA A N 1
ATOM 667 C CA . ALA A 1 98 ? 2.113 6.885 9.712 1.00 81.00 98 ALA A CA 1
ATOM 668 C C . ALA A 1 98 ? 1.485 5.484 9.545 1.00 81.00 98 ALA A C 1
ATOM 670 O O . ALA A 1 98 ? 1.575 4.639 10.439 1.00 81.00 98 ALA A O 1
ATOM 671 N N . LEU A 1 99 ? 0.863 5.217 8.391 1.00 78.44 99 LEU A N 1
ATOM 672 C CA . LEU A 1 99 ? 0.287 3.908 8.057 1.00 78.44 99 LEU A CA 1
ATOM 673 C C . LEU A 1 99 ? 1.366 2.866 7.718 1.00 78.44 99 LEU A C 1
ATOM 675 O O . LEU A 1 99 ? 1.223 1.684 8.029 1.00 78.44 99 LEU A O 1
ATOM 679 N N . ARG A 1 100 ? 2.477 3.297 7.122 1.00 75.69 100 ARG A N 1
ATOM 680 C CA . ARG A 1 100 ? 3.587 2.458 6.666 1.00 75.69 100 ARG A CA 1
ATOM 681 C C . ARG A 1 100 ? 4.916 3.015 7.197 1.00 75.69 100 ARG A C 1
ATOM 683 O O . ARG A 1 100 ? 5.690 3.566 6.421 1.00 75.69 100 ARG A O 1
ATOM 690 N N . PRO A 1 101 ? 5.233 2.809 8.489 1.00 67.62 101 PRO A N 1
ATOM 691 C CA . PRO A 1 101 ? 6.473 3.302 9.101 1.00 67.62 101 PRO A CA 1
ATOM 692 C C . PRO A 1 101 ? 7.748 2.679 8.505 1.00 67.62 101 PR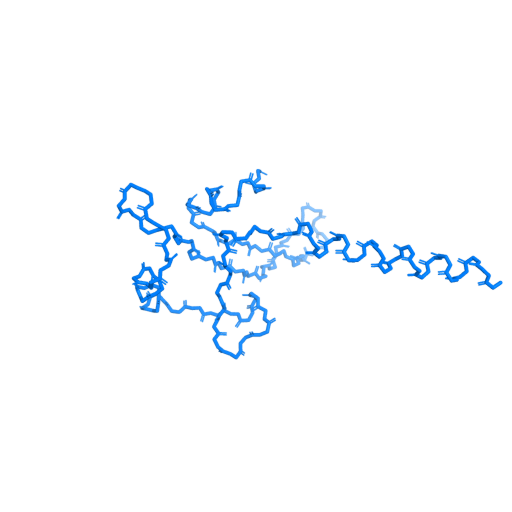O A C 1
ATOM 694 O O . PRO A 1 101 ? 8.845 3.157 8.763 1.00 67.62 101 PRO A O 1
ATOM 697 N N . ASN A 1 102 ? 7.607 1.626 7.694 1.00 63.50 102 ASN A N 1
ATOM 698 C CA . ASN A 1 102 ? 8.702 0.988 6.962 1.00 63.50 102 ASN A CA 1
ATOM 699 C C . ASN A 1 102 ? 9.061 1.724 5.653 1.00 63.50 102 ASN A C 1
ATOM 701 O O . ASN A 1 102 ? 10.006 1.325 4.978 1.00 63.50 102 ASN A O 1
ATOM 705 N N . LEU A 1 103 ? 8.288 2.744 5.255 1.00 56.47 103 LEU A N 1
ATOM 706 C CA . LEU A 1 103 ? 8.640 3.657 4.169 1.00 56.47 103 LEU A CA 1
ATOM 707 C C . LEU A 1 103 ? 9.481 4.789 4.772 1.00 56.47 103 LEU A C 1
ATOM 709 O O . LEU A 1 103 ? 8.931 5.791 5.221 1.00 56.47 103 LEU A O 1
ATOM 713 N N . SER A 1 104 ? 10.796 4.590 4.848 1.00 42.66 104 SER A N 1
ATOM 714 C CA . SER A 1 104 ? 11.769 5.609 5.274 1.00 42.66 104 SER A CA 1
ATOM 715 C C . SER A 1 104 ? 12.490 6.218 4.084 1.00 42.66 104 SER A C 1
ATOM 717 O O . SER A 1 104 ? 12.971 5.404 3.260 1.00 42.66 104 SER A O 1
#

Radius of gyration: 19.08 Å; chains: 1; bounding box: 41×49×41 Å

Foldseek 3Di:
DVVVVVVVVVVVVVVVVVVVPPDDPLDDDDFPPPDPDLQRGDDDPVVVVVVQVDPSFDDVVNGGLDKDKHWYWDFDQDPVNPGTDTDIDMDIDPSVCVSCVVPD

pLDDT: mean 80.39, std 7.54, range [42.66, 89.31]